Protein AF-A0AAJ0LL17-F1 (afdb_monomer_lite)

Structure (mmCIF, N/CA/C/O backbone):
data_AF-A0AAJ0LL17-F1
#
_entry.id   AF-A0AAJ0LL17-F1
#
loop_
_atom_site.group_PDB
_atom_site.id
_atom_site.type_symbol
_atom_site.label_atom_id
_atom_site.label_alt_id
_atom_site.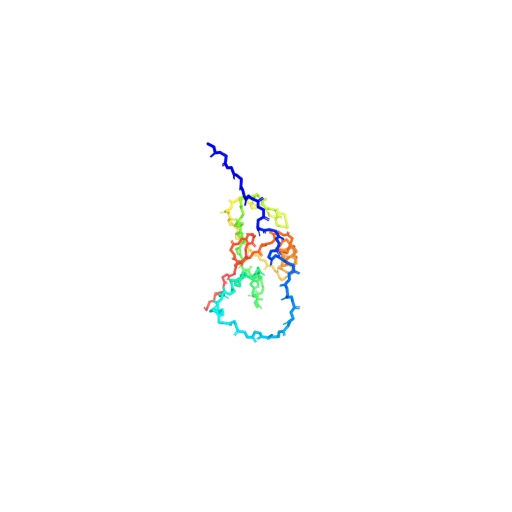label_comp_id
_atom_site.label_asym_id
_atom_site.label_entity_id
_atom_site.label_seq_id
_atom_site.pdbx_PDB_ins_code
_atom_site.Cartn_x
_atom_site.Cartn_y
_atom_site.Cartn_z
_atom_site.occupancy
_atom_site.B_iso_or_equiv
_atom_site.auth_seq_id
_atom_site.auth_comp_id
_atom_site.auth_asym_id
_atom_site.auth_atom_id
_atom_site.pdbx_PDB_model_num
ATOM 1 N N . MET A 1 1 ? -31.243 1.528 64.497 1.00 39.06 1 MET A N 1
ATOM 2 C CA . MET A 1 1 ? -29.965 1.317 65.212 1.00 39.06 1 MET A CA 1
ATOM 3 C C . MET A 1 1 ? -29.086 0.523 64.256 1.00 39.06 1 MET A C 1
ATOM 5 O O . MET A 1 1 ? -29.549 -0.507 63.795 1.00 39.06 1 MET A O 1
ATOM 9 N N . HIS A 1 2 ? -28.116 1.183 63.610 1.00 42.91 2 HIS A N 1
ATOM 10 C CA . HIS A 1 2 ? -26.670 1.021 63.877 1.00 42.91 2 HIS A CA 1
ATOM 11 C C . HIS A 1 2 ? -26.247 -0.460 63.896 1.00 42.91 2 HIS A C 1
ATOM 13 O O . HIS A 1 2 ? -26.755 -1.202 64.721 1.00 42.91 2 HIS A O 1
ATOM 19 N N . GLY A 1 3 ? -25.325 -0.957 63.077 1.00 38.72 3 GLY A N 1
ATOM 20 C CA . GLY A 1 3 ? -24.419 -0.336 62.118 1.00 38.72 3 GLY A CA 1
ATOM 21 C C . GLY A 1 3 ? -23.297 -1.328 61.770 1.00 38.72 3 GLY A C 1
ATOM 22 O O . GLY A 1 3 ? -23.094 -2.289 62.501 1.00 38.72 3 GLY A O 1
ATOM 23 N N . SER A 1 4 ? -22.590 -1.017 60.680 1.00 48.78 4 SER A N 1
ATOM 24 C CA . SER A 1 4 ? -21.171 -1.296 60.394 1.00 48.78 4 SER A CA 1
ATOM 25 C C . SER A 1 4 ? -20.649 -2.738 60.318 1.00 48.78 4 SER A C 1
ATOM 27 O O . SER A 1 4 ? -20.822 -3.547 61.218 1.00 48.78 4 SER A O 1
ATOM 29 N N . GLY A 1 5 ? -19.848 -2.995 59.277 1.00 46.09 5 GLY A N 1
ATOM 30 C CA . GLY A 1 5 ? -18.937 -4.140 59.268 1.00 46.09 5 GLY A CA 1
ATOM 31 C C . GLY A 1 5 ? -18.082 -4.332 58.015 1.00 46.09 5 GLY A C 1
ATOM 32 O O . GLY A 1 5 ? -17.724 -5.461 57.711 1.00 46.09 5 GLY A O 1
ATOM 33 N N . ILE A 1 6 ? -17.742 -3.268 57.275 1.00 56.97 6 ILE A N 1
ATOM 34 C CA . ILE A 1 6 ? -16.672 -3.306 56.262 1.00 56.97 6 ILE A CA 1
ATOM 35 C C . ILE A 1 6 ? -15.349 -3.387 57.045 1.00 56.97 6 ILE A C 1
ATOM 37 O O . ILE A 1 6 ? -14.735 -2.368 57.338 1.00 56.97 6 ILE A O 1
ATOM 41 N N . GLY A 1 7 ? -14.992 -4.582 57.516 1.00 49.22 7 GLY A N 1
ATOM 42 C CA . GLY A 1 7 ? -13.864 -4.797 58.433 1.00 49.22 7 GLY A CA 1
ATOM 43 C C . GLY A 1 7 ? -13.211 -6.176 58.318 1.00 49.22 7 GLY A C 1
ATOM 44 O O . GLY A 1 7 ? -12.005 -6.281 58.504 1.00 49.22 7 GLY A O 1
ATOM 45 N N . ASP A 1 8 ? -13.950 -7.209 57.907 1.00 51.28 8 ASP A N 1
ATOM 46 C CA . ASP A 1 8 ? -13.391 -8.563 57.737 1.00 51.28 8 ASP A CA 1
ATOM 47 C C . ASP A 1 8 ? -12.730 -8.806 56.369 1.00 51.28 8 ASP A C 1
ATOM 49 O O . ASP A 1 8 ? -11.954 -9.743 56.195 1.00 51.28 8 ASP A O 1
ATOM 53 N N . ALA A 1 9 ? -12.973 -7.926 55.393 1.00 52.62 9 ALA A N 1
ATOM 54 C CA . ALA A 1 9 ? -12.494 -8.093 54.019 1.00 52.62 9 ALA A CA 1
ATOM 55 C C . ALA A 1 9 ? -10.968 -7.929 53.841 1.00 52.62 9 ALA A C 1
ATOM 57 O O . ALA A 1 9 ? -10.449 -8.219 52.768 1.00 52.62 9 ALA A O 1
ATOM 58 N N . LEU A 1 10 ? -10.236 -7.473 54.863 1.00 51.75 10 LEU A N 1
ATOM 59 C CA . LEU A 1 10 ? -8.800 -7.173 54.763 1.00 51.75 10 LEU A CA 1
ATOM 60 C C . LEU A 1 10 ? -7.898 -8.098 55.596 1.00 51.75 10 LEU A C 1
ATOM 62 O O . LEU A 1 10 ? -6.691 -8.105 55.373 1.00 51.75 10 LEU A O 1
ATOM 66 N N . LEU A 1 11 ? -8.449 -8.918 56.502 1.00 50.94 11 LEU A N 1
ATOM 67 C CA . LEU A 1 11 ? -7.645 -9.772 57.394 1.00 50.94 11 LEU A CA 1
ATOM 68 C C . LEU A 1 11 ? -7.447 -11.209 56.876 1.00 50.94 11 LEU A C 1
ATOM 70 O O . LEU A 1 11 ? -6.459 -11.854 57.224 1.00 50.94 11 LEU A O 1
ATOM 74 N N . ALA A 1 12 ? -8.316 -11.693 55.984 1.00 51.38 12 ALA A N 1
ATOM 75 C CA . ALA A 1 12 ? -8.151 -12.999 55.331 1.00 51.38 12 ALA A CA 1
ATOM 76 C C . ALA A 1 12 ? -7.065 -13.006 54.231 1.00 51.38 12 ALA A C 1
ATOM 78 O O . ALA A 1 12 ? -6.677 -14.064 53.745 1.00 51.38 12 ALA A O 1
ATOM 79 N N . LEU A 1 13 ? -6.543 -11.833 53.857 1.00 51.44 13 LEU A N 1
ATOM 80 C CA . LEU A 1 13 ? -5.558 -11.651 52.785 1.00 51.44 13 LEU A CA 1
ATOM 81 C C . LEU A 1 13 ? -4.101 -11.947 53.196 1.00 51.44 13 LEU A C 1
ATOM 83 O O . LEU A 1 13 ? -3.219 -11.851 52.350 1.00 51.44 13 LEU A O 1
ATOM 87 N N . LEU A 1 14 ? -3.809 -12.281 54.462 1.00 52.09 14 LEU A N 1
ATOM 88 C CA . LEU A 1 14 ? -2.417 -12.304 54.950 1.00 52.09 14 LEU A CA 1
ATOM 89 C C . LEU A 1 14 ? -1.991 -13.517 55.786 1.00 52.09 14 LEU A C 1
ATOM 91 O O . LEU A 1 14 ? -0.846 -13.555 56.229 1.00 52.09 14 LEU A O 1
ATOM 95 N N . GLN A 1 15 ? -2.837 -14.525 55.998 1.00 51.50 15 GLN A N 1
ATOM 96 C CA . GLN A 1 15 ? -2.456 -15.673 56.829 1.00 51.50 15 GLN A CA 1
ATOM 97 C C . GLN A 1 15 ? -2.745 -16.997 56.137 1.00 51.50 15 GLN A C 1
ATOM 99 O O . GLN A 1 15 ? -3.723 -17.664 56.447 1.00 51.50 15 GLN A O 1
ATOM 104 N N . GLN A 1 16 ? -1.847 -17.368 55.225 1.00 45.28 16 GLN A N 1
ATOM 105 C CA . GLN A 1 16 ? -1.107 -18.642 55.226 1.00 45.28 16 GLN A CA 1
ATOM 106 C C . GLN A 1 16 ? -0.728 -19.015 53.794 1.00 45.28 16 GLN A C 1
ATOM 108 O O . GLN A 1 16 ? -1.364 -19.825 53.127 1.00 45.28 16 GLN A O 1
ATOM 113 N N . GLY A 1 17 ? 0.354 -18.395 53.326 1.00 43.81 17 GLY A N 1
ATOM 114 C CA . GLY A 1 17 ? 1.179 -19.034 52.319 1.00 43.81 17 GLY A CA 1
ATOM 115 C C . GLY A 1 17 ? 1.947 -20.179 52.969 1.00 43.81 17 GLY A C 1
ATOM 116 O O . GLY A 1 17 ? 2.727 -19.931 53.878 1.00 43.81 17 GLY A O 1
ATOM 117 N N . GLU A 1 18 ? 1.745 -21.398 52.475 1.00 39.38 18 GLU A N 1
ATOM 118 C CA . GLU A 1 18 ? 2.808 -22.394 52.324 1.00 39.38 18 GLU A CA 1
ATOM 119 C C . GLU A 1 18 ? 2.420 -23.369 51.189 1.00 39.38 18 GLU A C 1
ATOM 121 O O . GLU A 1 18 ? 1.564 -24.234 51.320 1.00 39.38 18 GLU A O 1
ATOM 126 N N . THR A 1 19 ? 2.976 -23.069 50.014 1.00 47.69 19 THR A N 1
ATOM 127 C CA . THR A 1 19 ? 3.316 -23.892 48.833 1.00 47.69 19 THR A CA 1
ATOM 128 C C . THR A 1 19 ? 2.830 -25.357 48.715 1.00 47.69 19 THR A C 1
ATOM 130 O O . THR A 1 19 ? 3.133 -26.169 49.580 1.00 47.69 19 THR A O 1
ATOM 133 N N . VAL A 1 20 ? 2.267 -25.737 47.547 1.00 41.22 20 VAL A N 1
ATOM 134 C CA . VAL A 1 20 ? 2.889 -26.601 46.495 1.00 41.22 20 VAL A CA 1
ATOM 135 C C . VAL A 1 20 ? 1.836 -27.160 45.485 1.00 41.22 20 VAL A C 1
ATOM 137 O O . VAL A 1 20 ? 1.020 -28.006 45.822 1.00 41.22 20 VAL A O 1
ATOM 140 N N . GLN A 1 21 ? 1.958 -26.689 44.229 1.00 36.31 21 GLN A N 1
ATOM 141 C CA . GLN A 1 21 ? 1.775 -27.336 42.900 1.00 36.31 21 GLN A CA 1
ATOM 142 C C . GLN A 1 21 ? 0.387 -27.693 42.277 1.00 36.31 21 GLN A C 1
ATOM 144 O O . GLN A 1 21 ? -0.345 -28.571 42.713 1.00 36.31 21 GLN A O 1
ATOM 149 N N . THR A 1 22 ? 0.146 -27.009 41.144 1.00 45.41 22 THR A N 1
ATOM 150 C CA . THR A 1 22 ? -0.830 -27.081 40.018 1.00 45.41 22 THR A CA 1
ATOM 151 C C . THR A 1 22 ? -0.617 -28.303 39.083 1.00 45.41 22 THR A C 1
ATOM 153 O O . THR A 1 22 ? 0.421 -28.945 39.259 1.00 45.41 22 THR A O 1
ATOM 156 N N . PRO A 1 23 ? -1.484 -28.653 38.077 1.00 48.66 23 PRO A N 1
ATOM 157 C CA . PRO A 1 23 ? -2.220 -27.768 37.131 1.00 48.66 23 PRO A CA 1
ATOM 158 C C . PRO A 1 23 ? -3.691 -28.138 36.817 1.00 48.66 23 PRO A C 1
ATOM 160 O O . PRO A 1 23 ? -4.061 -29.297 36.710 1.00 48.66 23 PRO A O 1
ATOM 163 N N . SER A 1 24 ? -4.605 -27.165 36.789 1.00 42.69 24 SER A N 1
ATOM 164 C CA . SER A 1 24 ? -4.988 -26.338 35.620 1.00 42.69 24 SER A CA 1
ATOM 165 C C . SER A 1 24 ? -5.583 -27.134 34.450 1.00 42.69 24 SER A C 1
ATOM 167 O O . SER A 1 24 ? -4.952 -27.289 33.409 1.00 42.69 24 SER A O 1
ATOM 169 N N . GLU A 1 25 ? -6.849 -27.538 34.577 1.00 41.50 25 GLU A N 1
ATOM 170 C CA . GLU A 1 25 ? -7.741 -27.725 33.424 1.00 41.50 25 GLU A CA 1
ATOM 171 C C . GLU A 1 25 ? -8.218 -26.342 32.949 1.00 41.50 25 GLU A C 1
ATOM 173 O O . GLU A 1 25 ? -9.329 -25.891 33.215 1.00 41.50 25 GLU A O 1
ATOM 178 N N . GLN A 1 26 ? -7.318 -25.625 32.277 1.00 41.75 26 GLN A N 1
ATOM 179 C CA . GLN A 1 26 ? -7.699 -24.566 31.352 1.00 41.75 26 GLN A CA 1
ATOM 180 C C . GLN A 1 26 ? -7.878 -25.257 30.003 1.00 41.75 26 GLN A C 1
ATOM 182 O O . GLN A 1 26 ? -6.900 -25.651 29.366 1.00 41.75 26 GLN A O 1
ATOM 187 N N . GLY A 1 27 ? -9.136 -25.437 29.586 1.00 37.62 27 GLY A N 1
ATOM 188 C CA . GLY A 1 27 ? -9.444 -25.699 28.182 1.00 37.62 27 GLY A CA 1
ATOM 189 C C . GLY A 1 27 ? -8.697 -24.675 27.324 1.00 37.62 27 GLY A C 1
ATOM 190 O O . GLY A 1 27 ? -8.507 -23.549 27.791 1.00 37.62 27 GLY A O 1
ATOM 191 N N . PRO A 1 28 ? -8.196 -25.062 26.139 1.00 43.22 28 PRO A N 1
ATOM 192 C CA . PRO A 1 28 ? -7.311 -24.212 25.370 1.00 43.22 28 PRO A CA 1
ATOM 193 C C . PRO A 1 28 ? -8.048 -22.909 25.085 1.00 43.22 28 PRO A C 1
ATOM 195 O O . PRO A 1 28 ? -8.977 -22.868 24.280 1.00 43.22 28 PRO A O 1
ATOM 198 N N . ASP A 1 29 ? -7.633 -21.854 25.783 1.00 41.19 29 ASP A N 1
ATOM 199 C CA . ASP A 1 29 ? -7.730 -20.491 25.303 1.00 41.19 29 ASP A CA 1
ATOM 200 C C . ASP A 1 29 ? -7.056 -20.574 23.938 1.00 41.19 29 ASP A C 1
ATOM 202 O O . ASP A 1 29 ? -5.837 -20.756 23.846 1.00 41.19 29 ASP A O 1
ATOM 206 N N . ALA A 1 30 ? -7.869 -20.708 22.887 1.00 42.25 30 ALA A N 1
ATOM 207 C CA . ALA A 1 30 ? -7.378 -20.794 21.533 1.00 42.25 30 ALA A CA 1
ATOM 208 C C . ALA A 1 30 ? -6.673 -19.468 21.328 1.00 42.25 30 ALA A C 1
ATOM 210 O O . ALA A 1 30 ? -7.336 -18.456 21.113 1.00 42.25 30 ALA A O 1
ATOM 211 N N . ALA A 1 31 ? -5.350 -19.480 21.513 1.00 46.28 31 ALA A N 1
ATOM 212 C CA . ALA A 1 31 ? -4.499 -18.337 21.304 1.00 46.28 31 ALA A CA 1
ATOM 213 C C . ALA A 1 31 ? -4.912 -17.800 19.945 1.00 46.28 31 ALA A C 1
ATOM 215 O O . ALA A 1 31 ? -4.696 -18.463 18.929 1.00 46.28 31 ALA A O 1
ATOM 216 N N . VAL A 1 32 ? -5.615 -16.667 19.942 1.00 49.97 32 VAL A N 1
ATOM 217 C CA . VAL A 1 32 ? -5.961 -15.974 18.715 1.00 49.97 32 VAL A CA 1
ATOM 218 C C . VAL A 1 32 ? -4.607 -15.540 18.199 1.00 49.97 32 VAL A C 1
ATOM 220 O O . VAL A 1 32 ? -4.042 -14.543 18.639 1.00 49.97 32 VAL A O 1
ATOM 223 N N . THR A 1 33 ? -4.005 -16.388 17.372 1.00 49.50 33 THR A N 1
ATOM 224 C CA . THR A 1 33 ? -2.759 -16.102 16.695 1.00 49.50 33 THR A CA 1
ATOM 225 C C . THR A 1 33 ? -3.109 -14.965 15.759 1.00 49.50 33 THR A C 1
ATOM 227 O O . THR A 1 33 ? -3.584 -15.217 14.652 1.00 49.50 33 THR A O 1
ATOM 230 N N . SER A 1 34 ? -2.983 -13.721 16.231 1.00 54.97 34 SER A N 1
ATOM 231 C CA . SER A 1 34 ? -3.103 -12.535 15.393 1.00 54.97 34 SER A CA 1
ATOM 232 C C . SER A 1 34 ? -2.167 -12.758 14.219 1.00 54.97 34 SER A C 1
ATOM 234 O O . SER A 1 34 ? -0.944 -12.752 14.382 1.00 54.97 34 SER A O 1
ATOM 236 N N . SER A 1 35 ? -2.742 -13.106 13.067 1.00 72.00 35 SER A N 1
ATOM 237 C CA . SER A 1 35 ? -1.955 -13.588 11.942 1.00 72.00 35 SER A CA 1
ATOM 238 C C . SER A 1 35 ? -1.097 -12.422 11.487 1.00 72.00 35 SER A C 1
ATOM 240 O O . SER A 1 35 ? -1.619 -11.357 11.158 1.00 72.00 35 SER A O 1
ATOM 242 N N . SER A 1 36 ? 0.217 -12.587 11.607 1.00 84.00 36 SER A N 1
ATOM 243 C CA . SER A 1 36 ? 1.171 -11.501 11.421 1.00 84.00 36 SER A CA 1
ATOM 244 C C . SER A 1 36 ? 1.106 -10.967 9.993 1.00 84.00 36 SER A C 1
ATOM 246 O O . SER A 1 36 ? 0.857 -11.718 9.051 1.00 84.00 36 SER A O 1
ATOM 248 N N . TRP A 1 37 ? 1.341 -9.666 9.833 1.00 92.88 37 TRP A N 1
ATOM 249 C CA . TRP A 1 37 ? 1.477 -9.057 8.515 1.00 92.88 37 TRP A CA 1
ATOM 250 C C . TRP A 1 37 ? 2.629 -9.711 7.735 1.00 92.88 37 TRP A C 1
ATOM 252 O O . TRP A 1 37 ? 3.688 -9.985 8.306 1.00 92.88 37 TRP A O 1
ATOM 262 N N . SER A 1 38 ? 2.441 -9.951 6.436 1.00 91.88 38 SER A N 1
ATOM 263 C CA . SER A 1 38 ? 3.468 -10.545 5.575 1.00 91.88 38 SER A CA 1
ATOM 264 C C . SER A 1 38 ? 3.385 -10.036 4.136 1.00 91.88 38 SER A C 1
ATOM 266 O O . SER A 1 38 ? 2.369 -9.494 3.707 1.00 91.88 38 SER A O 1
ATOM 268 N N . MET A 1 39 ? 4.488 -10.201 3.403 1.00 94.19 39 MET A N 1
ATOM 269 C CA . MET A 1 39 ? 4.610 -9.852 1.989 1.00 94.19 39 MET A CA 1
ATOM 270 C C . MET A 1 39 ? 4.427 -11.116 1.135 1.00 94.19 39 MET A C 1
ATOM 272 O O . MET A 1 39 ? 5.023 -12.139 1.497 1.00 94.19 39 MET A O 1
ATOM 276 N N . PRO A 1 40 ? 3.668 -11.091 0.018 1.00 93.25 40 PRO A N 1
ATOM 277 C CA . PRO A 1 40 ? 3.558 -12.263 -0.844 1.00 93.25 40 PRO A CA 1
ATOM 278 C C . PRO A 1 40 ? 4.932 -12.677 -1.393 1.00 93.25 40 PRO A C 1
ATOM 280 O O . PRO A 1 40 ? 5.853 -11.869 -1.518 1.00 93.25 40 PRO A O 1
ATOM 283 N N . GLN A 1 41 ? 5.107 -13.958 -1.694 1.00 92.19 41 GLN A N 1
ATOM 284 C CA . GLN A 1 41 ? 6.298 -14.423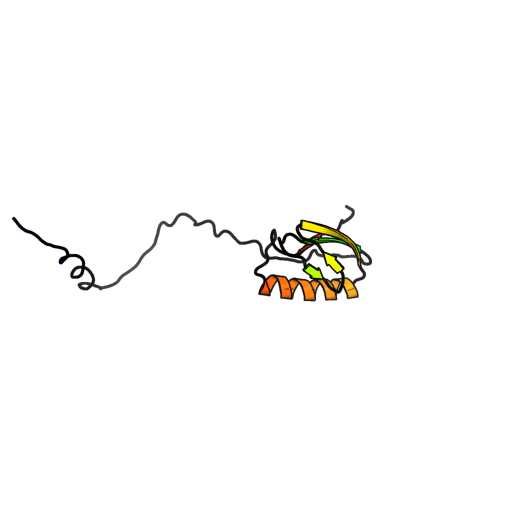 -2.406 1.00 92.19 41 GLN A CA 1
ATOM 285 C C . GLN A 1 41 ? 6.037 -14.296 -3.908 1.00 92.19 41 GLN A C 1
ATOM 287 O O . GLN A 1 41 ? 4.961 -14.661 -4.372 1.00 92.19 41 GLN A O 1
ATOM 292 N N . ILE A 1 42 ? 7.001 -13.754 -4.653 1.00 92.69 42 ILE A N 1
ATOM 293 C CA . ILE A 1 42 ? 6.916 -13.569 -6.106 1.00 92.69 42 ILE A CA 1
ATOM 294 C C . ILE A 1 42 ? 8.166 -14.192 -6.720 1.00 92.69 42 ILE A C 1
ATOM 296 O O . ILE A 1 42 ? 9.281 -13.795 -6.390 1.00 92.69 42 ILE A O 1
ATOM 300 N N . GLU A 1 43 ? 7.987 -15.170 -7.606 1.00 91.12 43 GLU A N 1
ATOM 301 C CA . GLU A 1 43 ? 9.104 -15.914 -8.208 1.00 91.12 43 GLU A CA 1
ATOM 302 C C . GLU A 1 43 ? 9.658 -15.258 -9.478 1.00 91.12 43 GLU A C 1
ATOM 304 O O . GLU A 1 43 ? 10.790 -15.529 -9.881 1.00 91.12 43 GLU A O 1
ATOM 309 N N . ARG A 1 44 ? 8.855 -14.425 -10.152 1.00 92.50 44 ARG A N 1
ATOM 310 C CA . ARG A 1 44 ? 9.197 -13.829 -11.448 1.00 92.50 44 ARG A CA 1
ATOM 311 C C . ARG A 1 44 ? 8.879 -12.345 -11.468 1.00 92.50 44 ARG A C 1
ATOM 313 O O . ARG A 1 44 ? 7.805 -11.926 -11.057 1.00 92.50 44 ARG A O 1
ATOM 320 N N . PHE A 1 45 ? 9.804 -11.567 -12.020 1.00 92.88 45 PHE A N 1
ATOM 321 C CA . PHE A 1 45 ? 9.652 -10.131 -12.227 1.00 92.88 45 PHE A CA 1
ATOM 322 C C . PHE A 1 45 ? 9.817 -9.774 -13.718 1.00 92.88 45 PHE A C 1
ATOM 324 O O . PHE A 1 45 ? 10.578 -10.445 -14.418 1.00 92.88 45 PHE A O 1
ATOM 331 N N . PRO A 1 46 ? 9.171 -8.701 -14.213 1.00 93.81 46 PRO A N 1
ATOM 332 C CA . PRO A 1 46 ? 8.272 -7.815 -13.476 1.00 93.81 46 PRO A CA 1
ATOM 333 C C . PRO A 1 46 ? 6.929 -8.491 -13.169 1.00 93.81 46 PRO A C 1
ATOM 335 O O . PRO A 1 46 ? 6.452 -9.307 -13.949 1.00 93.81 46 PRO A O 1
ATOM 338 N N . ALA A 1 47 ? 6.335 -8.137 -12.034 1.00 93.75 47 ALA A N 1
ATOM 339 C CA . ALA A 1 47 ? 5.094 -8.723 -11.543 1.00 93.75 47 ALA A CA 1
ATOM 340 C C . ALA A 1 47 ? 4.012 -7.657 -11.401 1.00 93.75 47 ALA A C 1
ATOM 342 O O . ALA A 1 47 ? 4.295 -6.531 -10.983 1.00 93.75 47 ALA A O 1
ATOM 343 N N . GLN A 1 48 ? 2.777 -8.028 -11.725 1.00 95.19 48 GLN A N 1
ATOM 344 C CA . GLN A 1 48 ? 1.601 -7.225 -11.423 1.00 95.19 48 GLN A CA 1
ATOM 345 C C . GLN A 1 48 ? 1.248 -7.427 -9.949 1.00 95.19 48 GLN A C 1
ATOM 347 O O . GLN A 1 48 ? 1.054 -8.558 -9.508 1.00 95.19 48 GLN A O 1
ATOM 352 N N . ILE A 1 49 ? 1.169 -6.346 -9.183 1.00 96.00 49 ILE A N 1
ATOM 353 C CA . ILE A 1 49 ? 0.724 -6.385 -7.790 1.00 96.00 49 ILE A CA 1
ATOM 354 C C . ILE A 1 49 ? -0.453 -5.440 -7.581 1.00 96.00 49 ILE A C 1
ATOM 356 O O . ILE A 1 49 ? -0.598 -4.445 -8.296 1.00 96.00 49 ILE A O 1
ATOM 360 N N . THR A 1 50 ? -1.228 -5.713 -6.540 1.00 96.25 50 THR A N 1
ATOM 361 C CA . THR A 1 50 ? -2.265 -4.821 -6.022 1.00 96.25 50 THR A CA 1
ATOM 362 C C . THR A 1 50 ? -1.873 -4.399 -4.619 1.00 96.25 50 THR A C 1
ATOM 364 O O . THR A 1 50 ? -1.567 -5.240 -3.777 1.00 96.25 50 THR A O 1
ATOM 367 N N . ILE A 1 51 ? -1.872 -3.095 -4.351 1.00 96.50 51 ILE A N 1
ATOM 368 C CA . ILE A 1 51 ? -1.599 -2.528 -3.029 1.00 96.50 51 ILE A CA 1
ATOM 369 C C . ILE A 1 51 ? -2.899 -1.955 -2.481 1.00 96.50 51 ILE A C 1
ATOM 371 O O . ILE A 1 51 ? -3.461 -1.024 -3.057 1.00 96.50 51 ILE A O 1
ATOM 375 N N . LYS A 1 52 ? -3.355 -2.465 -1.339 1.00 96.88 52 LYS A N 1
ATOM 376 C CA . LYS A 1 52 ? -4.618 -2.079 -0.707 1.00 96.88 52 LYS A CA 1
ATOM 377 C C . LYS A 1 52 ? -4.387 -1.412 0.640 1.00 96.88 52 LYS A C 1
ATOM 379 O O . LYS A 1 52 ? -3.694 -1.957 1.491 1.00 96.88 52 LYS A O 1
ATOM 384 N N . ASN A 1 53 ? -4.999 -0.255 0.871 1.00 96.94 53 ASN A N 1
ATOM 385 C CA . ASN A 1 53 ? -4.983 0.414 2.169 1.00 96.94 53 ASN A CA 1
ATOM 386 C C . ASN A 1 53 ? -6.213 0.018 2.999 1.00 96.94 53 ASN A C 1
ATOM 388 O O . ASN A 1 53 ? -7.273 0.604 2.828 1.00 96.94 53 ASN A O 1
ATOM 392 N N . ASN A 1 54 ? -6.077 -0.911 3.947 1.00 96.19 54 ASN A N 1
ATOM 393 C CA . ASN A 1 54 ? -7.163 -1.311 4.856 1.00 96.19 54 ASN A CA 1
ATOM 394 C C . ASN A 1 54 ? -7.239 -0.445 6.127 1.00 96.19 54 ASN A C 1
ATOM 396 O O . ASN A 1 54 ? -7.670 -0.914 7.179 1.00 96.19 54 ASN A O 1
ATOM 400 N N . THR A 1 55 ? -6.791 0.810 6.072 1.00 93.56 55 THR A N 1
ATOM 401 C CA . THR A 1 55 ? -6.834 1.727 7.220 1.00 93.56 55 THR A CA 1
ATOM 402 C C . THR A 1 55 ? -7.833 2.867 6.990 1.00 93.56 55 THR A C 1
ATOM 404 O O . THR A 1 55 ? -8.066 3.256 5.843 1.00 93.56 55 THR A O 1
ATOM 407 N N . PRO A 1 56 ? -8.392 3.468 8.063 1.00 94.62 56 PRO A N 1
ATOM 408 C CA . PRO A 1 56 ? -9.252 4.653 7.959 1.00 94.62 56 PRO A CA 1
ATOM 409 C C . PRO A 1 56 ? -8.486 5.930 7.581 1.00 94.62 56 PRO A C 1
ATOM 411 O O . PRO A 1 56 ? -9.089 6.991 7.431 1.00 94.62 56 PRO A O 1
ATOM 414 N N . SER A 1 57 ? -7.163 5.846 7.447 1.00 93.88 57 SER A N 1
ATOM 415 C CA . SER A 1 57 ? -6.280 6.976 7.192 1.00 93.88 57 SER A CA 1
ATOM 416 C C . SER A 1 57 ? -5.681 6.879 5.798 1.00 93.88 57 SER A C 1
ATOM 418 O O . SER A 1 57 ? -5.476 5.799 5.253 1.00 93.88 57 SER A O 1
ATOM 420 N N . ARG A 1 58 ? -5.349 8.029 5.217 1.00 95.62 58 ARG A N 1
ATOM 421 C CA . ARG A 1 58 ? -4.540 8.071 3.999 1.00 95.62 58 ARG A CA 1
ATOM 422 C C . ARG A 1 58 ? -3.131 7.563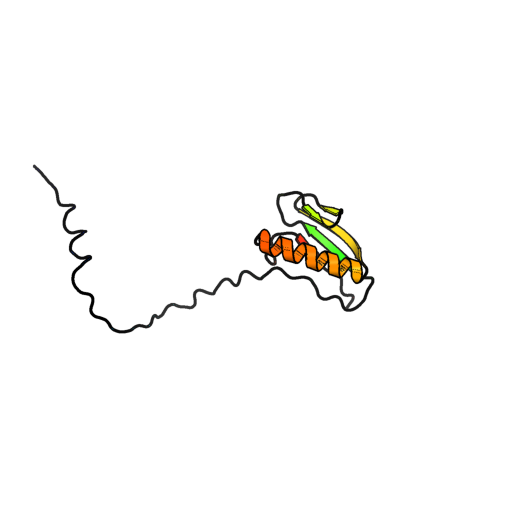 4.295 1.00 95.62 58 ARG A C 1
ATOM 424 O O . ARG A 1 58 ? -2.517 8.001 5.267 1.00 95.62 58 ARG A O 1
ATOM 431 N N . VAL A 1 59 ? -2.598 6.728 3.408 1.00 93.75 59 VAL A N 1
ATOM 432 C CA . VAL A 1 59 ? -1.225 6.214 3.488 1.00 93.75 59 VAL A CA 1
ATOM 433 C C . VAL A 1 59 ? -0.458 6.593 2.223 1.00 93.75 59 VAL A C 1
ATOM 435 O O . VAL A 1 59 ? -1.011 6.610 1.126 1.00 93.75 59 VAL A O 1
ATOM 438 N N . VAL A 1 60 ? 0.824 6.928 2.372 1.00 94.06 60 VAL A N 1
ATOM 439 C CA . VAL A 1 60 ? 1.726 7.181 1.242 1.00 94.06 60 VAL A CA 1
ATOM 440 C C . VAL A 1 60 ? 2.792 6.097 1.226 1.00 94.06 60 VAL A C 1
ATOM 442 O O . VAL A 1 60 ? 3.612 6.042 2.132 1.00 94.06 60 VAL A O 1
ATOM 445 N N . VAL A 1 61 ? 2.796 5.254 0.199 1.00 92.19 61 VAL A N 1
ATOM 446 C CA . VAL A 1 61 ? 3.717 4.124 0.038 1.00 92.19 61 VAL A CA 1
ATOM 447 C C . VAL A 1 61 ? 4.680 4.436 -1.099 1.00 92.19 61 VAL A C 1
ATOM 449 O O . VAL A 1 61 ? 4.286 4.442 -2.257 1.00 92.19 61 VAL A O 1
ATOM 452 N N . LEU A 1 62 ? 5.943 4.739 -0.788 1.00 88.81 62 LEU A N 1
ATOM 453 C CA . LEU A 1 62 ? 6.972 5.060 -1.797 1.00 88.81 62 LEU A CA 1
ATOM 454 C C . LEU A 1 62 ? 6.538 6.123 -2.839 1.00 88.81 62 LEU A C 1
ATOM 456 O O . LEU A 1 62 ? 6.935 6.068 -3.998 1.00 88.81 62 LEU A O 1
ATOM 460 N N . GLY A 1 63 ? 5.723 7.099 -2.426 1.00 88.00 63 GLY A N 1
ATOM 461 C CA . GLY A 1 63 ? 5.180 8.150 -3.298 1.00 88.00 63 GLY A CA 1
ATOM 462 C C . GLY A 1 63 ? 3.801 7.845 -3.896 1.00 88.00 63 GLY A C 1
ATOM 463 O O . GLY A 1 63 ? 3.122 8.775 -4.328 1.00 88.00 63 GLY A O 1
ATOM 464 N N . LEU A 1 64 ? 3.335 6.593 -3.847 1.00 90.75 64 LEU A N 1
ATOM 465 C CA . LEU A 1 64 ? 1.954 6.228 -4.159 1.00 90.75 64 LEU A CA 1
ATOM 466 C C . LEU A 1 64 ? 1.042 6.663 -3.014 1.00 90.75 64 LEU A C 1
ATOM 468 O O . LEU A 1 64 ? 1.212 6.240 -1.872 1.00 90.75 64 LEU A O 1
ATOM 472 N N . ARG A 1 65 ? 0.055 7.502 -3.315 1.00 95.12 65 ARG A N 1
ATOM 473 C CA . ARG A 1 65 ? -0.931 7.954 -2.337 1.00 95.12 65 ARG A CA 1
ATOM 474 C C . ARG A 1 65 ? -2.173 7.071 -2.409 1.00 95.12 65 ARG A C 1
ATOM 476 O O . ARG A 1 65 ? -2.872 7.089 -3.414 1.00 95.12 65 ARG A O 1
ATOM 483 N N . LEU A 1 66 ? -2.449 6.360 -1.322 1.00 95.69 66 LEU A N 1
ATOM 484 C CA . LEU A 1 66 ? -3.627 5.517 -1.155 1.00 95.69 66 LEU A CA 1
ATOM 485 C C . LEU A 1 66 ? -4.604 6.213 -0.208 1.00 95.69 66 LEU A C 1
ATOM 487 O O . LEU A 1 66 ? -4.266 6.528 0.939 1.00 95.69 66 LEU A O 1
ATOM 491 N N . GLU A 1 67 ? -5.814 6.478 -0.690 1.00 97.81 67 GLU A N 1
ATOM 492 C CA . GLU A 1 67 ? -6.900 6.972 0.154 1.00 97.81 67 GLU A CA 1
ATOM 493 C C . GLU A 1 67 ? -7.402 5.835 1.080 1.00 97.81 67 GLU A C 1
ATOM 495 O O . GLU A 1 67 ? -7.000 4.675 0.925 1.00 97.81 67 GLU A O 1
ATOM 500 N N . PRO A 1 68 ? -8.195 6.138 2.121 1.00 97.12 68 PRO A N 1
ATOM 501 C CA . PRO A 1 68 ? -8.731 5.111 3.015 1.00 97.12 68 PRO A CA 1
ATOM 502 C C . PRO A 1 68 ? -9.537 4.053 2.255 1.00 97.12 68 PRO A C 1
ATOM 504 O O . PRO A 1 68 ? -10.401 4.403 1.453 1.00 97.12 68 PRO A O 1
ATOM 507 N N . TYR A 1 69 ? -9.286 2.773 2.538 1.00 95.62 69 TYR A N 1
ATOM 508 C CA . TYR A 1 69 ? -10.015 1.632 1.963 1.00 95.62 69 TYR A CA 1
ATOM 509 C C . TYR A 1 69 ? -9.978 1.532 0.430 1.00 95.62 69 TYR A C 1
ATOM 511 O O . TYR A 1 69 ? -10.854 0.908 -0.166 1.00 95.62 69 TYR A O 1
ATOM 519 N N . THR A 1 70 ? -8.962 2.118 -0.211 1.00 96.75 70 THR A N 1
ATOM 520 C CA . THR A 1 70 ? -8.742 2.009 -1.661 1.00 96.75 70 THR A CA 1
ATOM 521 C C . THR A 1 70 ? -7.591 1.072 -1.998 1.00 96.75 70 THR A C 1
ATOM 523 O O . THR A 1 70 ? -6.684 0.864 -1.186 1.00 96.75 70 THR A O 1
ATOM 526 N N . GLU A 1 71 ? -7.582 0.587 -3.233 1.00 96.06 71 GLU A N 1
ATOM 527 C CA . GLU A 1 71 ? -6.498 -0.200 -3.812 1.00 96.06 71 GLU A CA 1
ATOM 528 C C . GLU A 1 71 ? -5.935 0.449 -5.075 1.00 96.06 71 GLU A C 1
ATOM 530 O O . GLU A 1 71 ? -6.557 1.324 -5.680 1.00 96.06 71 GLU A O 1
ATOM 535 N N . SER A 1 72 ? -4.717 0.054 -5.423 1.00 95.12 72 SER A N 1
ATOM 536 C CA . SER A 1 72 ? -4.039 0.474 -6.638 1.00 95.12 72 SER A CA 1
ATOM 537 C C . SER A 1 72 ? -3.217 -0.677 -7.184 1.00 95.12 72 SER A C 1
ATOM 539 O O . SER A 1 72 ? -2.418 -1.276 -6.464 1.00 95.12 72 SER A O 1
ATOM 541 N N . ASP A 1 73 ? -3.354 -0.896 -8.480 1.00 94.75 73 ASP A N 1
ATOM 542 C CA . ASP A 1 73 ? -2.605 -1.900 -9.219 1.00 94.75 73 ASP A CA 1
ATOM 543 C C . ASP A 1 73 ? -1.340 -1.297 -9.835 1.00 94.75 73 ASP A C 1
ATOM 545 O O . ASP A 1 73 ? -1.304 -0.115 -10.192 1.00 94.75 73 ASP A O 1
ATOM 549 N N . GLY A 1 74 ? -0.289 -2.101 -9.984 1.00 91.56 74 GLY A N 1
ATOM 550 C CA . GLY A 1 74 ? 0.924 -1.671 -10.665 1.00 91.56 74 GLY A CA 1
ATOM 551 C C . GLY A 1 74 ? 1.902 -2.796 -10.977 1.00 91.56 74 GLY A C 1
ATOM 552 O 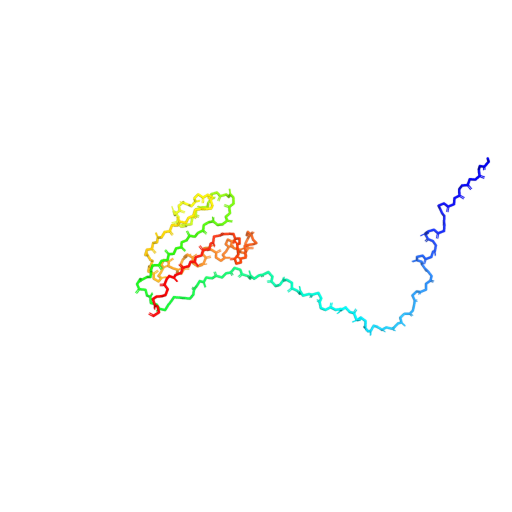O . GLY A 1 74 ? 1.994 -3.788 -10.258 1.00 91.56 74 GLY A O 1
ATOM 553 N N . MET A 1 75 ? 2.680 -2.596 -12.041 1.00 94.38 75 MET A N 1
ATOM 554 C CA . MET A 1 75 ? 3.818 -3.452 -12.369 1.00 94.38 75 MET A CA 1
ATOM 555 C C . MET A 1 75 ? 5.038 -3.039 -11.549 1.00 94.38 75 MET A C 1
ATOM 557 O O . MET A 1 75 ? 5.434 -1.870 -11.551 1.00 94.38 75 MET A O 1
ATOM 561 N N . VAL A 1 76 ? 5.680 -4.003 -10.899 1.00 94.38 76 VAL A N 1
ATOM 562 C CA . VAL A 1 76 ? 6.910 -3.792 -10.132 1.00 94.38 76 VAL A CA 1
ATOM 563 C C . VAL A 1 76 ? 8.024 -4.703 -10.628 1.00 94.38 76 VAL A C 1
ATOM 565 O O . VAL A 1 76 ? 7.800 -5.851 -11.002 1.00 94.38 76 VAL A O 1
ATOM 568 N N . ASN A 1 77 ? 9.249 -4.181 -10.638 1.00 96.50 77 ASN A N 1
ATOM 569 C CA . ASN A 1 77 ? 10.453 -4.997 -10.777 1.00 96.50 77 ASN A CA 1
ATOM 570 C C . ASN A 1 77 ? 10.951 -5.441 -9.391 1.00 96.50 77 ASN A C 1
ATOM 572 O O . ASN A 1 77 ? 10.503 -4.910 -8.374 1.00 96.50 77 ASN A O 1
ATOM 576 N N . GLU A 1 78 ? 11.903 -6.372 -9.368 1.00 95.81 78 GLU A N 1
ATOM 577 C CA . G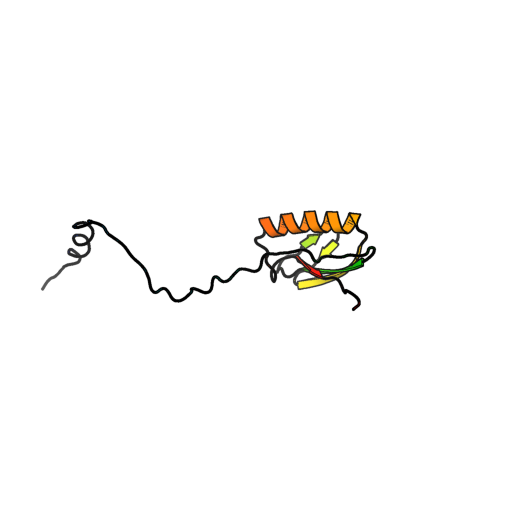LU A 1 78 ? 12.480 -6.940 -8.142 1.00 95.81 78 GLU A CA 1
ATOM 578 C C . GLU A 1 78 ? 13.010 -5.853 -7.189 1.00 95.81 78 GLU A C 1
ATOM 580 O O . GLU A 1 78 ? 12.615 -5.781 -6.030 1.00 95.81 78 GLU A O 1
ATOM 585 N N . ALA A 1 79 ? 13.801 -4.903 -7.699 1.00 95.69 79 ALA A N 1
ATOM 586 C CA . ALA A 1 79 ? 14.378 -3.837 -6.878 1.00 95.69 79 ALA A CA 1
ATOM 587 C C . ALA A 1 79 ? 13.323 -2.912 -6.234 1.00 95.69 79 ALA A C 1
ATOM 589 O O . ALA A 1 79 ? 13.503 -2.441 -5.107 1.00 95.69 79 ALA A O 1
ATOM 590 N N . THR A 1 80 ? 12.229 -2.612 -6.938 1.00 95.00 80 THR A N 1
ATOM 591 C CA . THR A 1 80 ? 11.099 -1.853 -6.384 1.00 95.00 80 THR A CA 1
ATOM 592 C C . THR A 1 80 ? 10.327 -2.693 -5.374 1.00 95.00 80 THR A C 1
ATOM 594 O O . THR A 1 80 ? 9.929 -2.161 -4.336 1.00 95.00 80 THR A O 1
ATOM 597 N N . TYR A 1 81 ? 10.157 -3.989 -5.640 1.00 95.56 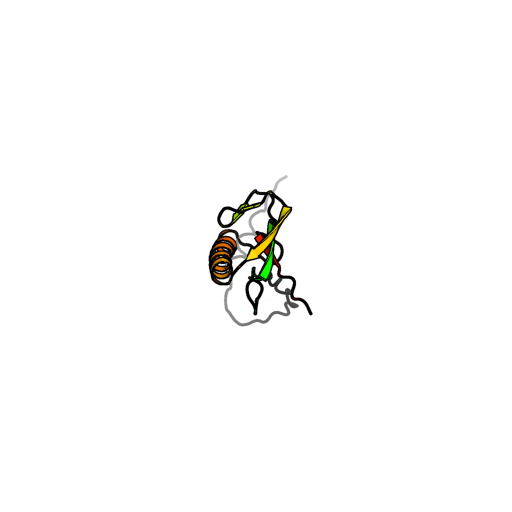81 TYR A N 1
ATOM 598 C CA . TYR A 1 81 ? 9.491 -4.917 -4.734 1.00 95.56 81 TYR A CA 1
ATOM 599 C C . TYR A 1 81 ? 10.235 -5.054 -3.402 1.00 95.56 81 TYR A C 1
ATOM 601 O O . TYR A 1 81 ? 9.626 -4.898 -2.347 1.00 95.56 81 TYR A O 1
ATOM 609 N N . ASP A 1 82 ? 11.560 -5.194 -3.423 1.00 95.56 82 ASP A N 1
ATOM 610 C CA . ASP A 1 82 ? 12.376 -5.259 -2.205 1.00 95.56 82 ASP A CA 1
ATOM 611 C C . ASP A 1 82 ? 12.283 -3.978 -1.372 1.00 95.56 82 ASP A C 1
ATOM 613 O O . ASP A 1 82 ? 12.206 -4.005 -0.138 1.00 95.56 82 ASP A O 1
ATOM 617 N N . ARG A 1 83 ? 12.272 -2.814 -2.032 1.00 95.81 83 ARG A N 1
ATOM 618 C CA . ARG A 1 83 ? 12.073 -1.528 -1.348 1.00 95.81 83 ARG A CA 1
ATOM 619 C C . ARG A 1 83 ? 10.683 -1.442 -0.732 1.00 95.81 83 ARG A C 1
ATOM 621 O O . ARG A 1 83 ? 10.558 -0.959 0.394 1.00 95.81 83 ARG A O 1
ATOM 628 N N . LEU A 1 84 ? 9.665 -1.905 -1.454 1.00 95.75 84 LEU A N 1
ATOM 629 C CA . LEU A 1 84 ? 8.285 -1.955 -0.983 1.00 95.75 84 LEU A CA 1
ATOM 630 C C . LEU A 1 84 ? 8.164 -2.870 0.240 1.00 95.75 84 LEU A C 1
ATOM 632 O O . LEU A 1 84 ? 7.632 -2.436 1.260 1.00 95.75 84 LEU A O 1
ATOM 636 N N . ALA A 1 85 ? 8.739 -4.071 0.180 1.00 94.94 85 ALA A N 1
ATOM 637 C CA . ALA A 1 85 ? 8.738 -5.041 1.268 1.00 94.94 85 ALA A CA 1
ATOM 638 C C . ALA A 1 85 ? 9.396 -4.486 2.534 1.00 94.94 85 ALA A C 1
ATOM 640 O O . ALA A 1 85 ? 8.796 -4.502 3.610 1.00 94.94 85 ALA A O 1
ATOM 641 N N . ASN A 1 86 ? 10.587 -3.897 2.405 1.00 95.06 86 ASN A N 1
ATOM 642 C CA . ASN A 1 86 ? 11.280 -3.269 3.529 1.00 95.06 86 ASN A CA 1
ATOM 643 C C . ASN A 1 86 ? 10.490 -2.090 4.120 1.00 95.06 86 ASN A C 1
ATOM 645 O O . ASN A 1 86 ? 10.408 -1.935 5.343 1.00 95.06 86 ASN A O 1
ATOM 649 N N . TYR A 1 87 ? 9.902 -1.252 3.260 1.00 94.56 87 TYR A N 1
ATOM 650 C CA . TYR A 1 87 ? 9.096 -0.114 3.689 1.00 94.56 87 TYR A CA 1
ATOM 651 C C . TYR A 1 87 ? 7.864 -0.576 4.472 1.00 94.56 87 TYR A C 1
ATOM 653 O O . TYR A 1 87 ? 7.640 -0.109 5.592 1.00 94.56 87 TYR A O 1
ATOM 661 N N . LEU A 1 88 ? 7.084 -1.500 3.911 1.00 95.00 88 LEU A N 1
ATOM 662 C CA . LEU A 1 88 ? 5.837 -1.961 4.509 1.00 95.00 88 LEU A CA 1
ATOM 663 C C . LEU A 1 88 ? 6.077 -2.788 5.773 1.00 95.00 88 LEU A C 1
ATOM 665 O O . LEU A 1 88 ? 5.404 -2.538 6.766 1.00 95.00 88 LEU A O 1
ATOM 669 N N . ALA A 1 89 ? 7.092 -3.657 5.814 1.00 93.19 89 ALA A N 1
ATOM 670 C CA . ALA A 1 89 ? 7.425 -4.431 7.014 1.00 93.19 89 ALA A CA 1
ATOM 671 C C . ALA A 1 89 ? 7.753 -3.531 8.219 1.00 93.19 89 ALA A C 1
ATOM 673 O O . ALA A 1 89 ? 7.316 -3.782 9.346 1.00 93.19 89 ALA A O 1
ATOM 674 N N . LYS A 1 90 ? 8.484 -2.430 7.989 1.00 93.25 90 LYS A N 1
ATOM 675 C CA . LYS A 1 90 ? 8.767 -1.439 9.037 1.00 93.25 90 LYS A CA 1
ATOM 676 C C . LYS A 1 90 ? 7.486 -0.772 9.542 1.00 93.25 90 LYS A C 1
ATOM 678 O O . LYS A 1 90 ? 7.335 -0.595 10.751 1.00 93.25 90 LYS A O 1
ATOM 683 N N . HIS A 1 91 ? 6.578 -0.404 8.640 1.00 92.25 91 HIS A N 1
ATOM 684 C CA . HIS A 1 91 ? 5.312 0.234 9.008 1.00 92.25 91 HIS A CA 1
ATOM 685 C C . HIS A 1 91 ? 4.361 -0.738 9.696 1.00 92.25 91 HIS A C 1
ATOM 687 O O . HIS A 1 91 ? 3.756 -0.360 10.692 1.00 92.25 91 HIS A O 1
ATOM 693 N N . ALA A 1 92 ? 4.305 -1.991 9.251 1.00 92.06 92 ALA A N 1
ATOM 694 C CA . ALA A 1 92 ? 3.513 -3.034 9.879 1.00 92.06 92 ALA A CA 1
ATOM 695 C C . ALA A 1 92 ? 3.927 -3.251 11.337 1.00 92.06 92 ALA A C 1
ATOM 697 O O . ALA A 1 92 ? 3.083 -3.253 12.230 1.00 92.06 92 ALA A O 1
ATOM 698 N N . ARG A 1 93 ? 5.237 -3.318 11.605 1.00 90.12 93 ARG A N 1
ATOM 699 C CA . ARG A 1 93 ? 5.757 -3.451 12.971 1.00 90.12 93 ARG A CA 1
ATOM 700 C C . ARG A 1 93 ? 5.422 -2.249 13.858 1.00 90.12 93 ARG A C 1
ATOM 702 O O . ARG A 1 93 ? 5.110 -2.433 15.028 1.00 90.12 93 ARG A O 1
ATOM 709 N N . LEU A 1 94 ? 5.528 -1.030 13.329 1.00 90.25 94 LEU A N 1
ATOM 710 C CA . LEU A 1 94 ? 5.270 0.197 14.095 1.00 90.25 94 LEU A CA 1
ATOM 711 C C . LEU A 1 94 ? 3.774 0.462 14.301 1.00 90.25 94 LEU A C 1
ATOM 713 O O . LEU A 1 94 ? 3.382 0.969 15.345 1.00 90.25 94 LEU A O 1
ATOM 717 N N . GLY A 1 95 ? 2.959 0.140 13.299 1.00 86.81 95 GLY A N 1
ATOM 718 C CA . GLY A 1 95 ? 1.515 0.351 13.285 1.00 86.81 95 GLY A CA 1
ATOM 719 C C . GLY A 1 95 ? 0.706 -0.819 13.835 1.00 86.81 95 GLY A C 1
ATOM 720 O O . GLY A 1 95 ? -0.517 -0.721 13.858 1.00 86.81 95 GLY A O 1
ATOM 721 N N . GLY A 1 96 ? 1.362 -1.911 14.245 1.00 89.81 96 GLY A N 1
ATOM 722 C CA . GLY A 1 96 ? 0.696 -3.120 14.727 1.00 89.81 96 GLY A CA 1
ATOM 723 C C . GLY A 1 96 ? -0.200 -3.767 13.671 1.00 89.81 96 GLY A C 1
ATOM 724 O O . GLY A 1 96 ? -1.280 -4.237 14.010 1.00 89.81 96 GLY A O 1
ATOM 725 N N . TRP A 1 97 ? 0.208 -3.732 12.400 1.00 93.06 97 TRP A N 1
ATOM 726 C CA . TRP A 1 97 ? -0.576 -4.316 11.312 1.00 93.06 97 TRP A CA 1
ATOM 727 C C . TRP A 1 97 ? -0.527 -5.845 11.349 1.00 93.06 97 TRP A C 1
ATOM 729 O O . TRP A 1 97 ? 0.475 -6.450 11.740 1.00 93.06 97 TRP A O 1
ATOM 739 N N . ASP A 1 98 ? -1.605 -6.455 10.877 1.00 92.00 98 ASP A N 1
ATOM 740 C CA . ASP A 1 98 ? -1.793 -7.899 10.762 1.00 92.00 98 ASP A CA 1
ATOM 741 C C . ASP A 1 98 ? -2.220 -8.275 9.327 1.00 92.00 98 ASP A C 1
ATOM 743 O O . ASP A 1 98 ? -2.065 -7.491 8.391 1.00 92.00 98 ASP A O 1
ATOM 747 N N . HIS A 1 99 ? -2.716 -9.493 9.122 1.00 88.19 99 HIS A N 1
ATOM 748 C CA . HIS A 1 99 ? -3.227 -9.981 7.832 1.00 88.19 99 HIS A CA 1
ATOM 749 C C . HIS A 1 99 ? -4.462 -9.231 7.284 1.00 88.19 99 HIS A C 1
ATOM 751 O O . HIS A 1 99 ? -4.800 -9.369 6.112 1.00 88.19 99 HIS A O 1
ATOM 757 N N . SER A 1 100 ? -5.165 -8.469 8.121 1.00 89.00 100 SER A N 1
ATOM 758 C CA . SER A 1 100 ? -6.419 -7.778 7.802 1.00 89.00 100 SER A CA 1
ATOM 759 C C . SER A 1 100 ? -6.309 -6.255 7.922 1.00 89.00 100 SER A C 1
ATOM 761 O O . SER A 1 100 ? -6.984 -5.523 7.195 1.00 89.00 100 SER A O 1
ATOM 763 N N . THR A 1 101 ? -5.425 -5.762 8.789 1.00 91.31 101 THR A N 1
ATOM 764 C CA . THR A 1 101 ? -5.208 -4.335 9.045 1.00 91.31 101 THR A CA 1
ATOM 765 C C . THR A 1 101 ? -3.981 -3.802 8.305 1.00 91.31 101 THR A C 1
ATOM 767 O O . THR A 1 101 ? -3.086 -4.547 7.914 1.00 91.31 101 THR A O 1
ATOM 770 N N . GLY A 1 102 ? -3.918 -2.487 8.082 1.00 94.00 102 GLY A N 1
ATOM 771 C CA . GLY A 1 102 ? -2.755 -1.866 7.440 1.00 94.00 102 GLY A CA 1
ATOM 772 C C . GLY A 1 102 ? -2.777 -1.891 5.915 1.00 94.00 102 GLY A C 1
ATOM 773 O O . GLY A 1 102 ? -3.824 -2.056 5.292 1.00 94.00 102 GLY A O 1
ATOM 774 N N . VAL A 1 103 ? -1.610 -1.688 5.302 1.00 96.12 103 VAL A N 1
ATOM 775 C CA . VAL A 1 103 ? -1.460 -1.821 3.848 1.00 96.12 103 VAL A CA 1
ATOM 776 C C . VAL A 1 103 ? -1.146 -3.270 3.496 1.00 96.12 103 VAL A C 1
ATOM 778 O O . VAL A 1 103 ? -0.159 -3.816 3.979 1.00 96.12 103 VAL A O 1
ATOM 781 N N . GLN A 1 104 ? -1.961 -3.868 2.635 1.00 96.12 104 GLN A N 1
ATOM 782 C CA . GLN A 1 104 ? -1.800 -5.229 2.130 1.00 96.12 104 GLN A CA 1
ATOM 783 C C . GLN A 1 104 ? -1.307 -5.202 0.690 1.00 96.12 104 GLN A C 1
ATOM 785 O O . GLN A 1 104 ? -1.562 -4.243 -0.043 1.00 96.12 104 GLN A O 1
ATOM 790 N N . VAL A 1 105 ? -0.615 -6.262 0.284 1.00 95.69 105 VAL A N 1
ATOM 791 C CA . VAL A 1 105 ? -0.224 -6.455 -1.111 1.00 95.69 105 VAL A CA 1
ATOM 792 C C . VAL A 1 105 ? -0.580 -7.861 -1.533 1.00 95.69 105 VAL A C 1
ATOM 794 O O . VAL A 1 105 ? -0.298 -8.818 -0.815 1.00 95.69 105 VAL A O 1
ATOM 797 N N . THR A 1 106 ? -1.167 -7.967 -2.711 1.00 94.88 106 THR A N 1
ATOM 798 C CA . THR A 1 106 ? -1.468 -9.230 -3.373 1.00 94.88 106 THR A CA 1
ATOM 799 C C . THR A 1 106 ? -0.787 -9.260 -4.735 1.00 94.88 106 THR A C 1
ATOM 801 O O . THR A 1 106 ? -0.455 -8.220 -5.306 1.00 94.88 106 THR A O 1
ATOM 804 N N . HIS A 1 107 ? -0.543 -10.465 -5.233 1.00 92.31 107 HIS A N 1
ATOM 805 C CA . HIS A 1 107 ? 0.009 -10.719 -6.556 1.00 92.31 107 HIS A CA 1
ATOM 806 C C . HIS A 1 107 ? -0.879 -11.768 -7.219 1.00 92.31 107 HIS A C 1
ATOM 808 O O . HIS A 1 107 ? -1.089 -12.832 -6.632 1.00 92.31 107 HIS A O 1
ATOM 814 N N . ASP A 1 108 ? -1.398 -11.467 -8.407 1.00 79.44 108 ASP A N 1
ATOM 815 C CA . ASP A 1 108 ? -2.009 -12.483 -9.261 1.00 79.44 108 ASP A CA 1
ATOM 816 C C . ASP A 1 108 ? -0.901 -13.424 -9.722 1.00 79.44 108 ASP A C 1
ATOM 818 O O . ASP A 1 108 ? -0.094 -13.092 -10.591 1.00 79.44 108 ASP A O 1
ATOM 822 N N . SER A 1 109 ? -0.829 -14.586 -9.082 1.00 62.03 109 SER A N 1
ATOM 823 C CA . SER A 1 109 ? -0.075 -15.704 -9.629 1.00 62.03 109 SER A CA 1
ATOM 824 C C . SER A 1 109 ? -0.972 -16.319 -10.697 1.00 62.03 109 SER A C 1
ATOM 826 O O . SER A 1 109 ? -2.040 -16.827 -10.364 1.00 62.03 109 SER A O 1
ATOM 828 N N . GLU A 1 110 ? -0.596 -16.207 -11.972 1.00 56.66 110 GLU A N 1
ATOM 829 C CA . GLU A 1 110 ? -1.220 -17.032 -13.010 1.00 56.66 110 GLU A CA 1
ATOM 830 C C . GLU A 1 110 ? -0.925 -18.501 -12.659 1.00 56.66 110 GLU A C 1
ATOM 832 O O . GLU A 1 110 ? 0.240 -18.905 -12.651 1.00 56.66 110 GLU A O 1
ATOM 837 N N . ASP A 1 111 ? -1.969 -19.249 -12.290 1.00 45.88 111 ASP A N 1
ATOM 838 C CA . ASP A 1 111 ? -1.961 -20.715 -12.140 1.00 45.88 111 ASP A CA 1
ATOM 839 C C . ASP A 1 111 ? -1.653 -21.410 -13.483 1.00 45.88 111 ASP A C 1
ATOM 841 O O . ASP A 1 111 ? -2.222 -20.988 -14.522 1.00 45.88 111 ASP A O 1
#

Radius of gyration: 26.31 Å; chains: 1; bounding box: 44×36×79 Å

Foldseek 3Di:
DDDDDPDPPPPVPDPDDDDDDDDDPPDDPPPPPQAAAAADDDDDPQFKKKKFFQDCQWDAQPNDIDHHGDMDIDTDGPVRSVSRRVRQVVVCVVVVNGPRHGMHMDTPDDD

Sequence (111 aa):
MHGSGIGDALLALLQQGETVQTPSEQGPDAAVTSSSWSMPQIERFPAQITIKNNTPSRVVVLGLRLEPYTESDGMVNEATYDRLANYLAKHARLGGWDHSTGVQVTHDSED

Organism: NCBI:txid157782

pLDDT: mean 77.78, std 22.29, range [36.31, 97.81]

Secondary structure (DSSP, 8-state):
-----TTGGGTTTSS-------------------PBP-PPP--SSSEEEEEEE-SSS-EEETTEEE-TT-EEEEEE-HHHHHHHHHHHHHHHHHHT-BSSSSEEEEE----